Protein AF-A0A368A7V1-F1 (afdb_monomer)

Solvent-accessible surface area (backbone atoms only — not comparable to full-atom values): 6087 Å² total; per-residue (Å²): 142,86,86,88,81,95,68,60,64,60,69,52,50,70,74,50,60,69,47,70,36,59,71,45,79,46,79,65,86,60,65,97,82,53,88,59,87,85,63,78,80,60,58,68,64,45,52,52,50,50,59,45,27,36,20,72,69,13,39,41,37,38,50,47,78,51,71,45,83,82,46,60,83,95,41,72,86,51,70,79,44,78,48,80,45,72,48,79,46,68,39,73,62,84,129

Radius of gyration: 16.62 Å; Cα contacts (8 Å, |Δi|>4): 127; chains: 1; bounding box: 41×28×48 Å

Nearest PDB structures (foldseek):
  6pbd-assembly1_B  TM=6.576E-01  e=1.079E-03  Caulobacter vibrioides
  8s9o-assembly1_B  TM=6.210E-01  e=6.680E-04  Adineta vaga
  8ys9-assembly1_A  TM=6.866E-01  e=5.747E-02  Rubellimicrobium thermophilum DSM 16684
  5fcd-assembly1_A  TM=6.919E-01  e=1.308E-01  Escherichia coli
  5fcd-assembly2_B  TM=6.861E-01  e=1.308E-01  Escherichia coli

Foldseek 3Di:
DDDDDDDDQLVVLVVAQFQQDQEAEDDADAAPLDDPPPDHDPVVSNVVSCLRNHHQQGKYWYKDKDFDQPDDPVPRNDTPDIDIDIDIDGRHDPD

Secondary structure (DSSP, 8-state):
--S---S-HHHHHHTSPTT-EEEEEE----TTTS--TT----HHHHHHHHHHHEEEEEEEEEEEEEEE----GGGTT--SEEEEEEEEEE-PPP-

Mean predicted aligned error: 6.61 Å

pLDDT: mean 85.34, std 13.5, range [46.84, 97.81]

Structure (mmCIF, N/CA/C/O backbone):
data_AF-A0A368A7V1-F1
#
_entry.id   AF-A0A368A7V1-F1
#
loop_
_atom_site.group_PDB
_atom_site.id
_atom_site.type_symbol
_atom_site.label_atom_id
_atom_site.label_alt_id
_atom_site.label_comp_id
_atom_site.label_asym_id
_atom_site.label_entity_id
_atom_site.label_seq_id
_atom_site.pdbx_PDB_ins_code
_atom_site.Cartn_x
_atom_site.Cartn_y
_atom_site.Cartn_z
_atom_site.occupancy
_atom_site.B_iso_or_equiv
_atom_site.auth_seq_id
_atom_site.auth_comp_id
_atom_site.auth_asym_id
_atom_site.auth_atom_id
_atom_site.pdbx_PDB_model_num
ATOM 1 N N . MET A 1 1 ? -12.101 -12.794 7.213 1.00 66.69 1 MET A N 1
ATOM 2 C CA . MET A 1 1 ? -11.888 -13.153 5.797 1.00 66.69 1 MET A CA 1
ATOM 3 C C . MET A 1 1 ? -10.666 -14.033 5.748 1.00 66.69 1 MET A C 1
ATOM 5 O O . MET A 1 1 ? -9.629 -13.611 6.238 1.00 66.69 1 MET A O 1
ATOM 9 N N . GLU A 1 2 ? -10.798 -15.234 5.204 1.00 87.12 2 GLU A N 1
ATOM 10 C CA . GLU A 1 2 ? -9.676 -16.144 4.967 1.00 87.12 2 GLU A CA 1
ATOM 11 C C . GLU A 1 2 ? -9.732 -16.568 3.496 1.00 87.12 2 GLU A C 1
ATOM 13 O O . GLU A 1 2 ? -10.823 -16.668 2.930 1.00 87.12 2 GLU A O 1
ATOM 18 N N . GLY A 1 3 ? -8.576 -16.735 2.854 1.00 92.12 3 GLY A N 1
ATOM 19 C CA . GLY A 1 3 ? -8.482 -17.170 1.457 1.00 92.12 3 GLY A CA 1
ATOM 20 C C . GLY A 1 3 ? -7.618 -16.279 0.562 1.00 92.12 3 GLY A C 1
ATOM 21 O O . GLY A 1 3 ? -7.155 -15.212 0.965 1.00 92.12 3 GLY A O 1
ATOM 22 N N . LEU A 1 4 ? -7.410 -16.754 -0.668 1.00 94.69 4 LEU A N 1
ATOM 23 C CA . LEU A 1 4 ? -6.718 -16.054 -1.748 1.00 94.69 4 LEU A CA 1
ATOM 24 C C . LEU A 1 4 ? -7.752 -15.527 -2.744 1.00 94.69 4 LEU A C 1
ATOM 26 O O . LEU A 1 4 ? -8.578 -16.290 -3.241 1.00 94.69 4 LEU A O 1
ATOM 30 N N . TYR A 1 5 ? -7.674 -14.239 -3.059 1.00 93.75 5 TYR A N 1
ATOM 31 C CA . TYR A 1 5 ? -8.635 -13.562 -3.923 1.00 93.75 5 TYR A CA 1
ATOM 32 C C . TYR A 1 5 ? -7.919 -13.029 -5.164 1.00 93.75 5 TYR A C 1
ATOM 34 O O . TYR A 1 5 ? -6.931 -12.304 -5.053 1.00 93.75 5 TYR A O 1
ATOM 42 N N . VAL A 1 6 ? -8.418 -13.387 -6.350 1.00 96.06 6 VAL A N 1
ATOM 43 C CA . VAL A 1 6 ? -7.931 -12.852 -7.629 1.00 96.06 6 VAL A CA 1
ATOM 44 C C . VAL A 1 6 ? -8.785 -11.644 -7.986 1.00 96.06 6 VAL A C 1
ATOM 46 O O . VAL A 1 6 ? -9.932 -11.791 -8.400 1.00 96.06 6 VAL A O 1
ATOM 49 N N . ALA A 1 7 ? -8.245 -10.445 -7.788 1.00 94.00 7 ALA A N 1
ATOM 50 C CA . ALA A 1 7 ? -8.971 -9.201 -8.010 1.00 94.00 7 ALA A CA 1
ATOM 51 C C . ALA A 1 7 ? -8.023 -8.037 -8.318 1.00 94.00 7 ALA A C 1
ATOM 53 O O . ALA A 1 7 ? -6.836 -8.071 -7.993 1.00 94.00 7 ALA A O 1
ATOM 54 N N . ASN A 1 8 ? -8.576 -6.967 -8.893 1.00 94.19 8 ASN A N 1
ATOM 55 C CA . ASN A 1 8 ? -7.914 -5.668 -8.872 1.00 94.19 8 ASN A CA 1
ATOM 56 C C . ASN A 1 8 ? -7.851 -5.171 -7.416 1.00 94.19 8 ASN A C 1
ATOM 58 O O . ASN A 1 8 ? -8.885 -5.076 -6.754 1.00 94.19 8 ASN A O 1
ATOM 62 N N . CYS A 1 9 ? -6.651 -4.864 -6.917 1.00 94.62 9 CYS A N 1
ATOM 63 C CA . CYS A 1 9 ? -6.4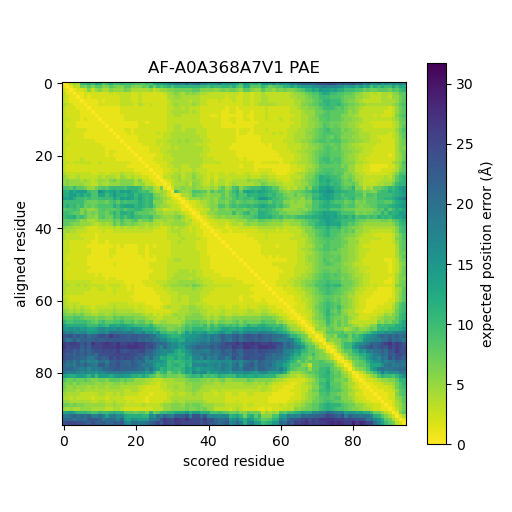35 -4.575 -5.498 1.00 94.62 9 CYS A CA 1
ATOM 64 C C . CYS A 1 9 ? -7.198 -3.339 -5.001 1.00 94.62 9 CYS A C 1
ATOM 66 O O . CYS A 1 9 ? -7.726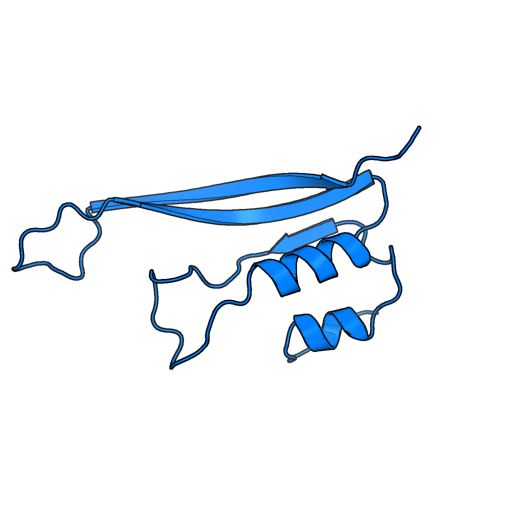 -3.386 -3.897 1.00 94.62 9 CYS A O 1
ATOM 68 N N . ILE A 1 10 ? -7.319 -2.283 -5.813 1.00 95.62 10 ILE A N 1
ATOM 69 C CA . ILE A 1 10 ? -8.072 -1.067 -5.463 1.00 95.62 10 ILE A CA 1
ATOM 70 C C . ILE A 1 10 ? -9.549 -1.423 -5.273 1.00 95.62 10 ILE A C 1
ATOM 72 O O . ILE A 1 10 ? -10.124 -1.176 -4.219 1.00 95.62 10 ILE A O 1
ATOM 76 N N . HIS A 1 11 ? -10.149 -2.099 -6.256 1.00 96.56 11 HIS A N 1
ATOM 77 C CA . HIS A 1 11 ? -1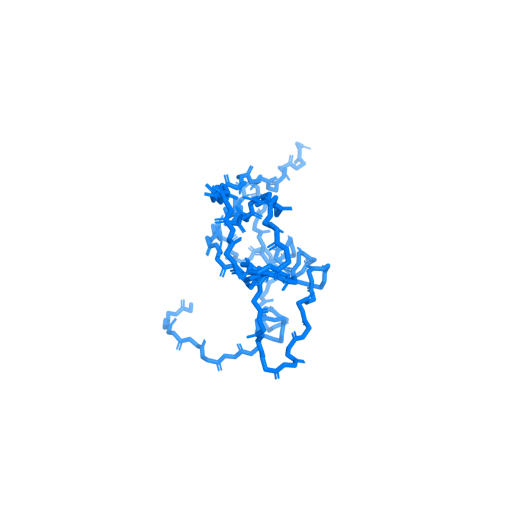1.557 -2.498 -6.182 1.00 96.56 11 HIS A CA 1
ATOM 78 C C . HIS A 1 11 ? -11.823 -3.465 -5.028 1.00 96.56 11 HIS A C 1
ATOM 80 O O . HIS A 1 11 ? -12.866 -3.379 -4.388 1.00 96.56 11 HIS A O 1
ATOM 86 N N . TYR A 1 12 ? -10.890 -4.377 -4.749 1.00 96.62 12 TYR A N 1
ATOM 87 C CA . TYR A 1 12 ? -11.021 -5.306 -3.635 1.00 96.62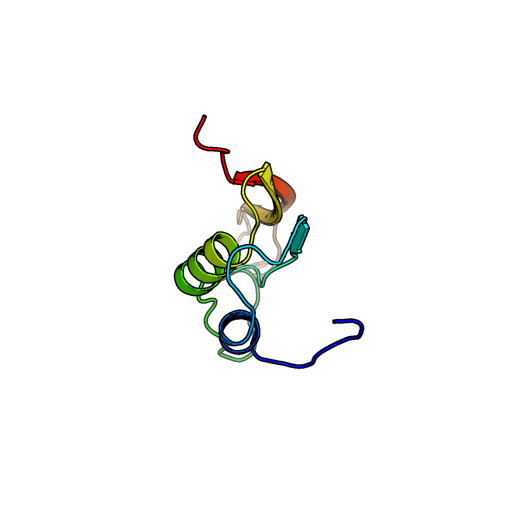 12 TYR A CA 1
ATOM 88 C C . TYR A 1 12 ? -10.937 -4.584 -2.286 1.00 96.62 12 TYR A C 1
ATOM 90 O O . TYR A 1 12 ? -11.811 -4.780 -1.442 1.00 96.62 12 TYR A O 1
ATOM 98 N N . MET A 1 13 ? -9.950 -3.700 -2.101 1.00 96.81 13 MET A N 1
ATOM 99 C CA . MET A 1 13 ? -9.836 -2.889 -0.887 1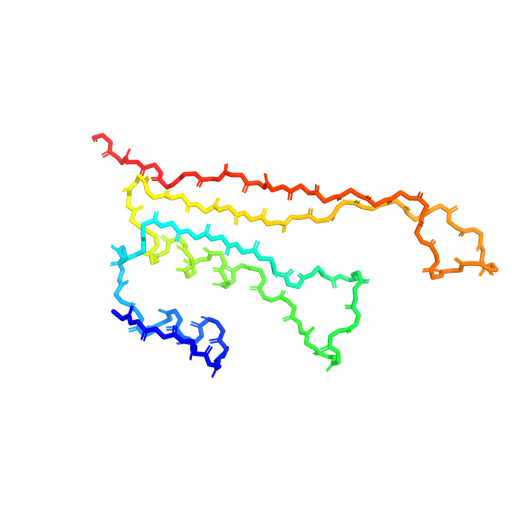.00 96.81 13 MET A CA 1
ATOM 100 C C . MET A 1 13 ? -11.078 -2.025 -0.671 1.00 96.81 13 MET A C 1
ATOM 102 O O . MET A 1 13 ? -11.574 -2.014 0.449 1.00 96.81 13 ME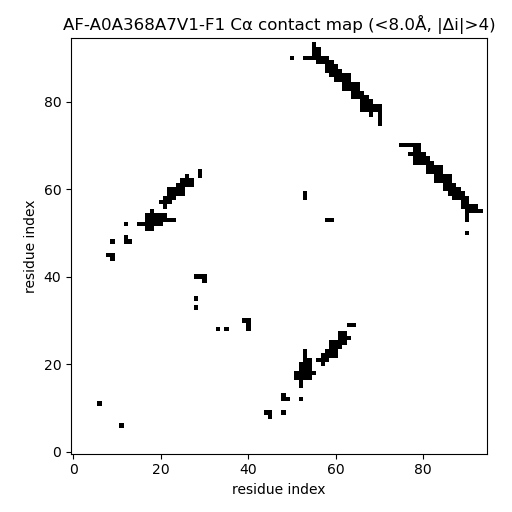T A O 1
ATOM 106 N N . ASN A 1 14 ? -11.668 -1.431 -1.716 1.00 96.44 14 ASN A N 1
ATOM 107 C CA . ASN A 1 14 ? -12.915 -0.653 -1.620 1.00 96.44 14 ASN A CA 1
ATOM 108 C C . ASN A 1 14 ? -14.090 -1.421 -0.982 1.00 96.44 14 ASN A C 1
ATOM 110 O O . ASN A 1 14 ? -15.009 -0.804 -0.452 1.00 96.44 14 ASN A O 1
ATOM 114 N N . THR A 1 15 ? -14.089 -2.759 -1.029 1.00 96.31 15 THR A N 1
ATOM 115 C CA . THR A 1 15 ? -15.123 -3.590 -0.379 1.00 96.31 15 THR A CA 1
ATOM 116 C C . THR A 1 15 ? -14.839 -3.878 1.097 1.00 96.31 15 THR A C 1
ATOM 118 O O . THR A 1 15 ? -15.706 -4.382 1.812 1.00 96.31 15 THR A O 1
ATOM 121 N N . MET A 1 16 ? -13.625 -3.581 1.563 1.00 96.81 16 MET A N 1
ATOM 122 C CA . MET A 1 16 ? -13.205 -3.793 2.941 1.00 96.81 16 MET A CA 1
ATOM 123 C C . MET A 1 16 ? -13.627 -2.626 3.839 1.00 96.81 16 MET A C 1
ATOM 125 O O . MET A 1 16 ? -13.537 -1.469 3.415 1.00 96.81 16 MET A O 1
ATOM 129 N N . PRO A 1 17 ? -14.005 -2.894 5.102 1.00 97.81 17 PRO A N 1
ATOM 130 C CA . PRO A 1 17 ? -14.200 -1.841 6.091 1.00 97.81 17 PRO A CA 1
ATOM 131 C C . PRO A 1 17 ? -12.922 -1.024 6.323 1.00 97.81 17 PRO A C 1
ATOM 133 O O . PRO A 1 17 ? -11.809 -1.538 6.197 1.00 97.81 17 PRO A O 1
ATOM 136 N N . ASP A 1 18 ? -13.089 0.232 6.724 1.00 97.69 18 ASP A N 1
ATOM 137 C CA . ASP A 1 18 ? -11.987 1.058 7.219 1.00 97.69 18 ASP A CA 1
ATOM 138 C C . ASP A 1 18 ? -11.320 0.382 8.422 1.00 97.69 18 ASP A C 1
ATOM 140 O O . ASP A 1 18 ? -11.980 -0.286 9.222 1.00 97.69 18 ASP A O 1
ATOM 144 N N . GLU A 1 19 ? -10.005 0.566 8.559 1.00 97.25 19 GLU A N 1
ATOM 145 C CA . GLU A 1 19 ? -9.248 0.101 9.725 1.00 97.25 19 GLU A CA 1
ATOM 146 C C . GLU A 1 19 ? -9.488 -1.389 10.064 1.00 97.25 19 GLU A C 1
ATOM 148 O O . GLU A 1 19 ? -9.571 -1.789 11.227 1.00 97.25 19 GLU A O 1
ATOM 153 N N . CYS A 1 20 ? -9.602 -2.257 9.055 1.00 96.94 20 CYS A N 1
ATOM 154 C CA . CYS A 1 20 ? -9.795 -3.692 9.261 1.00 96.94 20 CYS A CA 1
ATOM 155 C C . CYS A 1 20 ? -8.488 -4.502 9.217 1.00 96.94 20 CYS A C 1
ATOM 157 O O . CYS A 1 20 ? -8.446 -5.617 9.742 1.00 96.94 20 CYS A O 1
ATOM 159 N N . VAL A 1 21 ? -7.409 -3.947 8.654 1.00 97.00 21 VAL A N 1
ATOM 160 C CA . VAL A 1 21 ? -6.122 -4.627 8.442 1.00 97.00 21 VAL A CA 1
ATOM 161 C C . VAL A 1 21 ? -5.091 -4.200 9.488 1.00 97.00 21 VAL A C 1
ATOM 163 O O . VAL A 1 21 ? -4.850 -3.016 9.704 1.00 97.00 21 VAL A O 1
ATOM 166 N N . ASN A 1 22 ? -4.452 -5.171 10.145 1.00 96.12 22 ASN A N 1
ATOM 167 C CA . ASN A 1 22 ? -3.392 -4.909 11.125 1.00 96.12 22 ASN A CA 1
ATOM 168 C C . ASN A 1 22 ? -2.015 -4.700 10.471 1.00 96.12 22 ASN A C 1
ATOM 170 O O . ASN A 1 22 ? -1.269 -3.815 10.883 1.00 96.12 22 ASN A O 1
ATOM 174 N N . TRP A 1 23 ? -1.690 -5.520 9.470 1.00 96.50 23 TRP A N 1
ATOM 175 C CA . TRP A 1 23 ? -0.385 -5.544 8.813 1.00 96.50 23 TRP A CA 1
ATOM 176 C C . TRP A 1 23 ? -0.568 -5.762 7.315 1.00 96.50 23 TRP A C 1
ATOM 178 O O . TRP A 1 23 ? -1.350 -6.622 6.909 1.00 96.50 23 TRP A O 1
ATOM 188 N N . VAL A 1 24 ? 0.179 -5.017 6.507 1.00 97.06 24 VAL A N 1
ATOM 189 C CA . VAL A 1 24 ? 0.284 -5.222 5.061 1.00 97.06 24 VAL A CA 1
ATOM 190 C C . VAL A 1 24 ? 1.735 -5.507 4.720 1.00 97.06 24 VAL A C 1
ATOM 192 O O . VAL A 1 24 ? 2.631 -4.792 5.159 1.00 97.06 24 VAL A O 1
ATOM 195 N N . VAL A 1 25 ? 1.956 -6.527 3.896 1.00 96.25 25 VAL A N 1
ATOM 196 C CA . VAL A 1 25 ? 3.243 -6.798 3.255 1.00 96.25 25 VAL A CA 1
ATOM 197 C C . VAL A 1 25 ? 2.985 -6.844 1.760 1.00 96.25 25 VAL A C 1
ATOM 199 O O . VAL A 1 25 ? 2.166 -7.642 1.307 1.00 96.25 25 VAL A O 1
ATOM 202 N N . THR A 1 26 ? 3.630 -5.961 1.001 1.00 93.94 26 THR A N 1
ATOM 203 C CA . THR A 1 26 ? 3.366 -5.814 -0.433 1.00 93.94 26 THR A CA 1
ATOM 204 C C . THR A 1 26 ? 4.641 -5.760 -1.269 1.00 93.94 26 THR A C 1
ATOM 206 O O . THR A 1 26 ? 5.642 -5.146 -0.895 1.00 93.94 26 THR A O 1
ATOM 209 N N . LEU A 1 27 ? 4.561 -6.420 -2.425 1.00 90.81 27 LEU A N 1
ATOM 210 C CA . LEU A 1 27 ? 5.546 -6.457 -3.505 1.00 90.81 27 LEU A CA 1
ATOM 211 C C . LEU A 1 27 ? 4.848 -5.918 -4.767 1.00 90.81 27 LEU A C 1
ATOM 213 O O . LEU A 1 27 ? 4.398 -6.706 -5.602 1.00 90.81 27 LEU A O 1
ATOM 217 N N . PRO A 1 28 ? 4.623 -4.597 -4.858 1.00 87.81 28 PRO A N 1
ATOM 218 C CA . PRO A 1 28 ? 3.866 -4.005 -5.954 1.00 87.81 28 PRO A CA 1
ATOM 219 C C . PRO A 1 28 ? 4.652 -4.064 -7.274 1.00 87.81 28 PRO A C 1
ATOM 221 O O . PRO A 1 28 ? 5.872 -4.246 -7.265 1.00 87.81 28 PRO A O 1
ATOM 224 N N . PRO A 1 29 ? 3.979 -3.862 -8.420 1.00 84.50 29 PRO A N 1
ATOM 225 C CA . PRO A 1 29 ? 4.653 -3.659 -9.693 1.00 84.50 29 PRO A CA 1
ATOM 226 C C . PRO A 1 29 ? 5.686 -2.530 -9.603 1.00 84.50 29 PRO A C 1
ATOM 228 O O . PRO A 1 29 ? 5.362 -1.413 -9.206 1.00 84.50 29 PRO A O 1
ATOM 231 N N . TYR A 1 30 ? 6.932 -2.816 -9.977 1.00 78.88 30 TYR A N 1
ATOM 232 C CA . TYR A 1 30 ? 7.953 -1.783 -10.147 1.00 78.88 30 TYR A CA 1
ATOM 233 C C . TYR A 1 30 ? 7.701 -1.018 -11.448 1.00 78.88 30 TYR A C 1
ATOM 235 O O . TYR A 1 30 ? 7.876 -1.626 -12.496 1.00 78.88 30 TYR A O 1
ATOM 243 N N . ASP A 1 31 ? 7.325 0.259 -11.332 1.00 73.31 31 ASP A N 1
ATOM 244 C CA . ASP A 1 31 ? 6.939 1.248 -12.364 1.00 73.31 31 ASP A CA 1
ATOM 245 C C . ASP A 1 31 ? 7.491 1.018 -13.798 1.00 73.31 31 ASP A C 1
ATOM 247 O O . ASP A 1 31 ? 7.160 0.026 -14.442 1.00 73.31 31 ASP A O 1
ATOM 251 N N . ASP A 1 32 ? 8.373 1.882 -14.311 1.00 70.75 32 ASP A N 1
ATOM 252 C CA . ASP A 1 32 ? 8.947 1.761 -15.667 1.00 70.75 32 ASP A CA 1
ATOM 253 C C . ASP A 1 32 ? 10.016 0.656 -15.797 1.00 70.75 32 ASP A C 1
ATOM 255 O O . ASP A 1 32 ? 10.701 0.512 -16.813 1.00 70.75 32 ASP A O 1
ATOM 259 N N . LEU A 1 33 ? 10.209 -0.126 -14.735 1.00 68.75 33 LEU A N 1
ATOM 260 C CA . LEU A 1 33 ? 11.240 -1.154 -14.660 1.00 68.75 33 LEU A CA 1
ATOM 261 C C . LEU A 1 33 ? 10.871 -2.437 -15.398 1.00 68.75 33 LEU A C 1
ATOM 263 O O . LEU A 1 33 ? 11.764 -3.185 -15.814 1.00 68.75 33 LEU A O 1
ATOM 267 N N . ARG A 1 34 ? 9.573 -2.726 -15.515 1.00 72.25 34 ARG A N 1
ATOM 268 C CA . ARG A 1 34 ? 9.049 -3.927 -16.166 1.00 72.25 34 ARG A CA 1
ATOM 269 C C . ARG A 1 34 ? 7.824 -3.562 -16.993 1.00 72.25 34 ARG A C 1
ATOM 271 O O . ARG A 1 34 ? 6.968 -2.815 -16.540 1.00 72.25 34 ARG A O 1
ATOM 278 N N . ASP A 1 35 ? 7.719 -4.146 -18.182 1.00 77.38 35 ASP A N 1
ATOM 279 C CA . ASP A 1 35 ? 6.486 -4.074 -18.960 1.00 77.38 35 ASP A CA 1
ATOM 280 C C . ASP A 1 35 ? 5.466 -5.056 -18.373 1.00 77.38 35 ASP A C 1
ATOM 282 O O . ASP A 1 35 ? 5.682 -6.271 -18.352 1.00 77.38 35 ASP A O 1
ATOM 286 N N . TYR A 1 36 ? 4.356 -4.517 -17.876 1.00 78.88 36 TYR A N 1
ATOM 287 C CA . TYR A 1 36 ? 3.219 -5.285 -17.376 1.00 78.88 36 TYR A CA 1
ATOM 288 C C . TYR A 1 36 ? 2.081 -5.333 -18.406 1.00 78.88 36 TYR A C 1
ATOM 290 O O . TYR A 1 36 ? 0.911 -5.206 -18.051 1.00 78.88 36 TYR A O 1
ATOM 298 N N . ASN A 1 37 ? 2.414 -5.515 -19.688 1.00 82.75 37 ASN A N 1
ATOM 299 C CA . ASN A 1 37 ? 1.466 -5.656 -20.798 1.00 82.75 37 ASN A CA 1
ATOM 300 C C . ASN A 1 37 ? 0.452 -4.499 -20.864 1.00 82.75 37 ASN A C 1
ATOM 302 O O . ASN A 1 37 ? -0.756 -4.716 -20.978 1.00 82.75 37 ASN A O 1
ATOM 306 N N . GLY A 1 38 ? 0.941 -3.261 -20.750 1.00 80.50 38 GLY A N 1
ATOM 307 C CA . GLY A 1 38 ? 0.103 -2.056 -20.784 1.00 80.50 38 GLY A CA 1
ATOM 308 C C . GLY A 1 38 ? -0.615 -1.713 -19.472 1.00 80.50 38 GLY A C 1
ATOM 309 O O . GLY A 1 38 ? -1.442 -0.801 -19.452 1.00 80.50 38 GLY A O 1
ATOM 310 N N . TYR A 1 39 ? -0.316 -2.405 -18.369 1.00 82.50 39 TYR A N 1
ATOM 311 C CA . TYR A 1 39 ? -0.778 -2.000 -17.041 1.00 82.50 39 TYR A CA 1
ATOM 312 C C . TYR A 1 39 ? -0.054 -0.734 -16.560 1.00 82.50 39 TYR A C 1
ATOM 314 O O . TYR A 1 39 ? 1.172 -0.678 -16.540 1.00 82.50 39 TYR A O 1
ATOM 322 N N . SER A 1 40 ? -0.829 0.255 -16.108 1.00 85.00 40 SER A N 1
ATOM 323 C CA . SER A 1 40 ? -0.322 1.467 -15.461 1.00 85.00 40 SER A CA 1
ATOM 324 C C . SER A 1 40 ? -0.367 1.298 -13.946 1.00 85.00 40 SER A C 1
ATOM 326 O O . SER A 1 40 ? -1.433 1.053 -13.374 1.00 85.00 40 SER A O 1
ATOM 328 N N . PHE A 1 41 ? 0.774 1.467 -13.279 1.00 88.44 41 PHE A N 1
ATOM 329 C CA . PHE A 1 41 ? 0.839 1.366 -11.827 1.00 88.44 41 PHE A CA 1
ATOM 330 C C . PHE A 1 41 ? 0.236 2.607 -11.149 1.00 88.44 41 PHE A C 1
ATOM 332 O O . PHE A 1 41 ? 0.825 3.682 -11.115 1.00 88.44 41 PHE A O 1
ATOM 339 N N . LYS A 1 42 ? -0.969 2.455 -10.590 1.00 91.31 42 LYS A N 1
ATOM 340 C CA . LYS A 1 42 ? -1.720 3.524 -9.912 1.00 91.31 42 LYS A CA 1
ATOM 341 C C . LYS A 1 42 ? -1.293 3.688 -8.449 1.00 91.31 42 LYS A C 1
ATOM 343 O O . LYS A 1 42 ? -2.053 3.359 -7.539 1.00 91.31 42 LYS A O 1
ATOM 348 N N . PHE A 1 43 ? -0.067 4.160 -8.223 1.00 90.75 43 PHE A N 1
ATOM 349 C CA . PHE A 1 43 ? 0.524 4.266 -6.882 1.00 90.75 43 PHE A CA 1
ATOM 350 C C . PHE A 1 43 ? -0.367 5.013 -5.876 1.00 90.75 43 PHE A C 1
ATOM 352 O O . PHE A 1 43 ? -0.664 4.471 -4.814 1.00 90.75 43 PHE A O 1
ATOM 359 N N . GLU A 1 44 ? -0.812 6.227 -6.214 1.00 92.81 44 GLU A N 1
ATOM 360 C CA . GLU A 1 44 ? -1.570 7.087 -5.293 1.00 92.81 44 GLU A CA 1
ATOM 361 C C . GLU A 1 44 ? -2.891 6.444 -4.851 1.00 92.81 44 GLU A C 1
ATOM 363 O O . GLU A 1 44 ? -3.181 6.395 -3.658 1.00 92.81 44 GLU A O 1
ATOM 368 N N . GLU A 1 45 ? -3.658 5.880 -5.791 1.00 95.19 45 GLU A N 1
ATOM 369 C CA . GLU A 1 45 ? -4.924 5.194 -5.490 1.00 95.19 45 GLU A CA 1
ATOM 370 C C . GLU A 1 45 ? -4.703 3.995 -4.554 1.00 95.19 45 GLU A C 1
ATOM 372 O O . GLU A 1 45 ? -5.451 3.798 -3.597 1.00 95.19 45 GLU A O 1
ATOM 377 N N . ILE A 1 46 ? -3.642 3.214 -4.786 1.00 95.31 46 ILE A N 1
ATOM 378 C CA . ILE A 1 46 ? -3.297 2.066 -3.937 1.00 95.31 46 ILE A CA 1
ATOM 379 C C . ILE A 1 46 ? -2.883 2.532 -2.536 1.00 95.31 46 ILE A C 1
ATOM 381 O O . ILE A 1 46 ? -3.312 1.940 -1.546 1.00 95.31 46 ILE A O 1
ATOM 385 N N . ALA A 1 47 ? -2.056 3.575 -2.436 1.00 94.31 47 ALA A N 1
ATOM 386 C CA . ALA A 1 47 ? -1.582 4.102 -1.160 1.00 94.31 47 ALA A CA 1
ATOM 387 C C . ALA A 1 47 ? -2.730 4.665 -0.305 1.00 94.31 47 ALA A C 1
ATOM 389 O O . ALA A 1 47 ? -2.768 4.416 0.903 1.00 94.31 47 ALA A O 1
ATOM 390 N N . LEU A 1 48 ? -3.683 5.371 -0.926 1.00 95.81 48 LEU A N 1
ATOM 391 C CA . LEU A 1 48 ? -4.873 5.900 -0.255 1.00 95.81 48 LEU A CA 1
ATOM 392 C C . LEU A 1 48 ? -5.751 4.780 0.310 1.00 95.81 48 LEU A C 1
ATOM 394 O O . LEU A 1 48 ? -6.111 4.816 1.489 1.00 95.81 48 LEU A O 1
ATOM 398 N N . GLU A 1 49 ? -6.032 3.751 -0.491 1.00 97.50 49 GLU A N 1
ATOM 399 C CA . GLU A 1 49 ? -6.830 2.612 -0.034 1.00 97.50 49 GLU A CA 1
ATOM 400 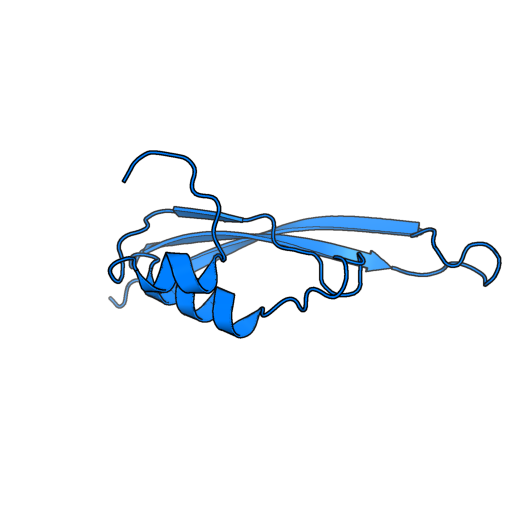C C . GLU A 1 49 ? -6.129 1.816 1.070 1.00 97.50 49 GLU A C 1
ATOM 402 O O . GLU A 1 49 ? -6.753 1.465 2.072 1.00 97.50 49 GLU A O 1
ATOM 407 N N . LEU A 1 50 ? -4.813 1.608 0.960 1.00 96.75 50 LEU A N 1
ATOM 408 C CA . LEU A 1 50 ? -4.026 0.981 2.023 1.00 96.75 50 LEU A CA 1
ATOM 409 C C . LEU A 1 50 ? -4.085 1.774 3.328 1.00 96.75 50 LEU A C 1
ATOM 411 O O . LEU A 1 50 ? -4.280 1.187 4.392 1.00 96.75 50 LEU A O 1
ATOM 415 N N . TYR A 1 51 ? -3.944 3.099 3.262 1.00 95.56 51 TYR A N 1
ATOM 416 C CA . TYR A 1 51 ? -4.039 3.954 4.442 1.00 95.56 51 TYR A CA 1
ATOM 417 C C . TYR A 1 51 ? -5.425 3.879 5.099 1.00 95.56 51 TYR A C 1
ATOM 419 O O . TYR A 1 51 ? -5.526 3.882 6.332 1.00 95.56 51 TYR A O 1
ATOM 427 N N . ARG A 1 52 ? -6.493 3.777 4.297 1.00 97.56 52 ARG A N 1
ATOM 428 C CA . ARG A 1 52 ? -7.872 3.623 4.778 1.00 97.56 52 ARG A CA 1
ATOM 429 C C . ARG A 1 52 ? -8.079 2.292 5.505 1.00 97.56 52 ARG A C 1
ATOM 431 O O . ARG A 1 52 ? -8.574 2.287 6.632 1.00 97.56 52 ARG A O 1
ATOM 438 N N . VAL A 1 53 ? -7.674 1.171 4.903 1.00 97.75 53 VAL A N 1
ATOM 439 C CA . VAL A 1 53 ? -7.916 -0.168 5.479 1.00 97.75 53 VAL A CA 1
ATOM 440 C C . VAL A 1 53 ? -6.964 -0.522 6.626 1.00 97.75 53 VAL A C 1
ATOM 442 O O . VAL A 1 53 ? -7.306 -1.354 7.465 1.00 97.75 53 VAL A O 1
ATOM 445 N N . ILE A 1 54 ? -5.781 0.097 6.705 1.00 97.75 54 ILE A N 1
ATOM 446 C CA . ILE A 1 54 ? -4.838 -0.088 7.817 1.00 97.75 54 ILE A CA 1
ATOM 447 C C . ILE A 1 54 ? -5.404 0.526 9.106 1.00 97.75 54 ILE A C 1
ATOM 449 O O . ILE A 1 54 ? -5.818 1.688 9.153 1.00 97.75 54 ILE A O 1
ATOM 453 N N . LYS A 1 55 ? -5.367 -0.250 10.190 1.00 97.12 55 LYS A N 1
ATOM 454 C CA . LYS A 1 55 ? -5.676 0.202 11.555 1.00 97.12 55 LYS A CA 1
ATOM 455 C C . LYS A 1 55 ? -4.701 1.271 12.033 1.00 97.12 55 LYS A C 1
ATOM 457 O O . LYS A 1 55 ? -3.527 1.244 11.676 1.00 97.12 55 LYS A O 1
ATOM 462 N N . LYS A 1 56 ? -5.141 2.161 12.927 1.00 95.94 56 LYS A N 1
ATOM 463 C CA . LYS A 1 56 ? -4.211 2.996 13.710 1.00 95.94 56 LYS A CA 1
ATOM 464 C C . LYS A 1 56 ? -3.245 2.105 14.496 1.00 95.94 56 LYS A C 1
ATOM 466 O O . LYS A 1 56 ? -3.659 1.138 15.132 1.00 95.94 56 LYS A O 1
ATOM 471 N N . GLY A 1 57 ? -1.957 2.418 14.438 1.00 94.75 57 GLY A N 1
ATOM 472 C CA . GLY A 1 57 ? -0.872 1.577 14.943 1.00 94.75 57 GLY A CA 1
ATOM 473 C C . GLY A 1 57 ? -0.526 0.384 14.041 1.00 94.75 57 GLY A C 1
ATOM 474 O O . GLY A 1 57 ? 0.422 -0.335 14.344 1.00 94.75 57 GLY A O 1
ATOM 475 N N . GLY A 1 58 ? -1.250 0.173 12.939 1.00 96.12 58 GLY A N 1
ATOM 476 C CA . GLY A 1 58 ? -0.944 -0.840 11.935 1.00 96.12 58 GLY A CA 1
ATOM 477 C C . GLY A 1 58 ? 0.242 -0.449 11.055 1.00 96.12 58 GLY A C 1
ATOM 478 O O . GLY A 1 58 ? 0.632 0.720 10.979 1.00 96.12 58 GLY A O 1
ATOM 479 N N . VAL A 1 59 ? 0.826 -1.446 10.393 1.00 96.19 59 VAL A N 1
ATOM 480 C CA . VAL A 1 59 ? 2.082 -1.294 9.646 1.00 96.19 59 VAL A CA 1
ATOM 481 C C . VAL A 1 59 ? 1.919 -1.740 8.200 1.00 96.19 59 VAL A C 1
ATOM 483 O O . VAL A 1 59 ? 1.330 -2.783 7.916 1.00 96.19 59 VAL A O 1
ATOM 486 N N . VAL A 1 60 ? 2.501 -0.961 7.293 1.00 96.81 60 VAL A N 1
ATOM 487 C CA . VAL A 1 60 ? 2.681 -1.308 5.886 1.00 96.81 60 VAL A CA 1
ATOM 488 C C . VAL A 1 60 ? 4.166 -1.530 5.635 1.00 96.81 60 VAL A C 1
ATOM 490 O O . VAL A 1 60 ? 4.986 -0.644 5.877 1.00 96.81 60 VAL A O 1
ATOM 493 N N . VAL A 1 61 ? 4.500 -2.712 5.131 1.00 96.62 61 VAL A N 1
ATOM 494 C CA . VAL A 1 61 ? 5.819 -3.054 4.605 1.00 96.62 61 VAL A CA 1
ATOM 495 C C . VAL A 1 61 ? 5.720 -3.065 3.087 1.00 96.62 61 VAL A C 1
ATOM 497 O O . VAL A 1 61 ? 4.995 -3.878 2.511 1.00 96.62 61 VAL A O 1
ATOM 500 N N . TRP A 1 62 ? 6.430 -2.147 2.445 1.00 94.94 62 TRP A N 1
ATOM 501 C CA . TRP A 1 62 ? 6.335 -1.890 1.016 1.00 94.94 62 TRP A CA 1
ATOM 502 C C . TRP A 1 62 ? 7.683 -2.107 0.338 1.00 94.94 62 TRP A C 1
ATOM 504 O O . TRP A 1 62 ? 8.655 -1.422 0.656 1.00 94.94 62 TRP A O 1
ATOM 514 N N . ASN A 1 63 ? 7.754 -3.037 -0.612 1.00 92.81 63 ASN A N 1
ATOM 515 C CA . ASN A 1 63 ? 8.972 -3.235 -1.389 1.00 92.81 63 ASN A CA 1
ATOM 516 C C . ASN A 1 63 ? 9.142 -2.142 -2.460 1.00 92.81 63 ASN A C 1
ATOM 518 O O . ASN A 1 63 ? 8.221 -1.855 -3.227 1.00 92.81 63 ASN A O 1
ATOM 522 N N . VAL A 1 64 ? 10.334 -1.549 -2.511 1.00 89.25 64 VAL A N 1
ATOM 523 C CA . VAL A 1 64 ? 10.793 -0.644 -3.564 1.00 89.25 64 VAL A CA 1
ATOM 524 C C . VAL A 1 64 ? 12.092 -1.158 -4.174 1.00 89.25 64 VAL A C 1
ATOM 526 O O . VAL A 1 64 ? 12.986 -1.631 -3.472 1.00 89.25 64 VAL A O 1
ATOM 529 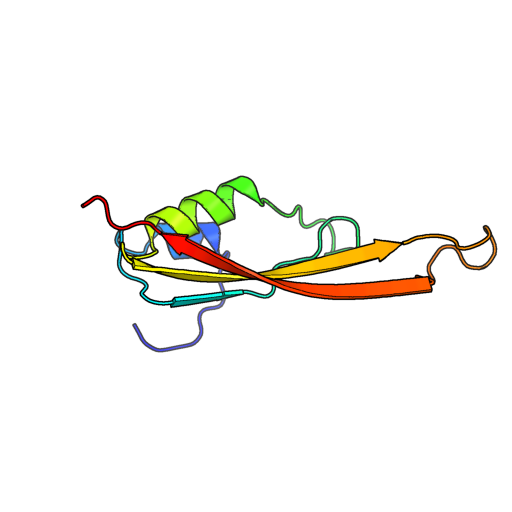N N . MET A 1 65 ? 12.229 -0.987 -5.486 1.00 85.12 65 MET A N 1
ATOM 530 C CA . MET A 1 65 ? 13.448 -1.310 -6.216 1.00 85.12 65 MET A CA 1
ATOM 531 C C . MET A 1 65 ? 14.144 -0.022 -6.654 1.00 85.12 65 MET A C 1
ATOM 533 O O . MET A 1 65 ? 13.551 0.815 -7.332 1.00 85.12 65 MET A O 1
ATOM 537 N N . ILE A 1 66 ? 15.416 0.123 -6.289 1.00 81.00 66 ILE A N 1
ATOM 538 C CA . ILE A 1 66 ? 16.281 1.213 -6.743 1.00 81.00 66 ILE A CA 1
ATOM 539 C C . ILE A 1 66 ? 17.297 0.628 -7.713 1.00 81.00 66 ILE A C 1
ATOM 541 O O . ILE A 1 66 ? 17.958 -0.373 -7.424 1.00 81.00 66 ILE A O 1
ATOM 545 N N . TYR A 1 67 ? 17.439 1.261 -8.870 1.00 76.75 67 TYR A N 1
ATOM 546 C CA . TYR A 1 67 ? 18.335 0.801 -9.915 1.00 76.75 67 TYR A CA 1
ATOM 547 C C . TYR A 1 67 ? 19.105 1.961 -10.532 1.00 76.75 67 TYR A C 1
ATOM 549 O O . TYR A 1 67 ? 18.634 3.096 -10.575 1.00 76.75 67 TYR A O 1
ATOM 557 N N . GLN A 1 68 ? 20.296 1.656 -11.040 1.00 70.06 68 GLN A N 1
ATOM 558 C CA . GLN A 1 68 ? 21.090 2.591 -11.828 1.00 70.06 68 GLN A CA 1
ATOM 559 C C . GLN A 1 68 ? 21.326 2.009 -13.220 1.00 70.06 68 GLN A C 1
ATOM 561 O O . GLN A 1 68 ? 21.853 0.900 -13.365 1.00 70.06 68 GLN A O 1
ATOM 566 N N . LYS A 1 69 ? 20.958 2.772 -14.252 1.00 65.94 69 LYS A N 1
ATOM 567 C CA . LYS A 1 69 ? 21.160 2.405 -15.654 1.00 65.94 69 LYS A CA 1
ATOM 568 C C . LYS A 1 69 ? 22.405 3.106 -16.204 1.00 65.94 69 LYS A C 1
ATOM 570 O O . LYS A 1 69 ? 22.313 4.207 -16.729 1.00 65.94 69 LYS A O 1
ATOM 575 N N . ASN A 1 70 ? 23.562 2.449 -16.093 1.00 64.44 70 ASN A N 1
ATOM 576 C CA . ASN A 1 70 ? 24.833 2.910 -16.676 1.00 64.44 70 ASN A CA 1
ATOM 577 C C . ASN A 1 70 ? 25.277 2.018 -17.846 1.00 64.44 70 ASN A C 1
ATOM 579 O O . ASN A 1 70 ? 26.457 1.694 -17.983 1.00 64.44 70 ASN A O 1
ATOM 583 N N . THR A 1 71 ? 24.337 1.544 -18.663 1.00 60.44 71 THR A N 1
ATOM 584 C CA . THR A 1 71 ? 24.647 0.613 -19.749 1.00 60.44 71 THR A CA 1
ATOM 585 C C . THR A 1 71 ? 24.911 1.342 -21.071 1.00 60.44 71 THR A C 1
ATOM 587 O O . THR A 1 71 ? 24.051 2.098 -21.525 1.00 60.44 71 THR A O 1
ATOM 590 N N . PRO A 1 72 ? 26.068 1.107 -21.731 1.00 62.16 72 PRO A N 1
ATOM 591 C CA . PRO A 1 72 ? 26.302 1.556 -23.104 1.00 62.16 72 PRO A CA 1
ATOM 592 C C . PRO A 1 72 ? 25.201 1.032 -24.035 1.00 62.16 72 PRO A C 1
ATOM 594 O O . PRO A 1 72 ? 24.645 -0.037 -23.778 1.00 62.16 72 PRO A O 1
ATOM 597 N N . SER A 1 73 ? 24.915 1.739 -25.135 1.00 63.69 73 SER A N 1
ATOM 598 C CA . SER A 1 73 ? 23.784 1.454 -26.044 1.00 63.69 73 SER A CA 1
ATOM 599 C C . SER A 1 73 ? 23.671 -0.014 -26.487 1.00 63.69 73 SER A C 1
ATOM 601 O O . SER A 1 73 ? 22.570 -0.516 -26.683 1.00 63.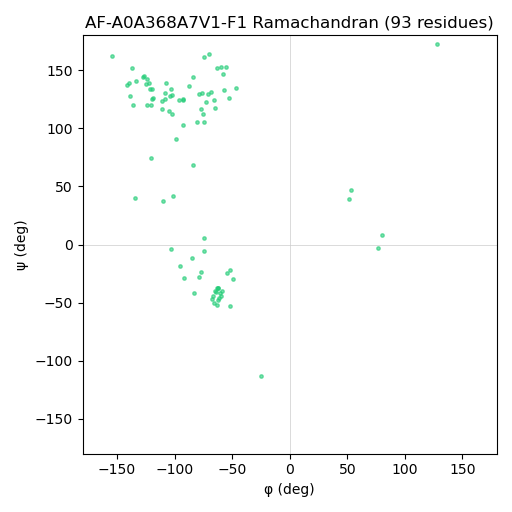69 73 SER A O 1
ATOM 603 N N . MET A 1 74 ? 24.795 -0.733 -26.561 1.00 60.50 74 MET A N 1
ATOM 604 C CA . MET A 1 74 ? 24.875 -2.151 -26.934 1.00 60.50 74 MET A CA 1
ATOM 605 C C . MET A 1 74 ? 24.391 -3.141 -25.849 1.00 60.50 74 MET A C 1
ATOM 607 O O . MET A 1 74 ? 24.333 -4.340 -26.106 1.00 60.50 74 MET A O 1
ATOM 611 N N . ARG A 1 75 ? 24.054 -2.676 -24.635 1.00 60.84 75 ARG A N 1
ATOM 612 C CA . ARG A 1 75 ? 23.477 -3.471 -23.529 1.00 60.84 75 ARG A CA 1
ATOM 613 C C . ARG A 1 75 ? 22.290 -2.752 -22.872 1.00 60.84 75 ARG A C 1
ATOM 615 O O . ARG A 1 75 ? 22.138 -2.792 -21.656 1.00 60.84 75 ARG A O 1
ATOM 622 N N . SER A 1 76 ? 21.438 -2.100 -23.663 1.00 60.81 76 SER A N 1
ATOM 623 C CA . SER A 1 76 ? 20.346 -1.221 -23.200 1.00 60.81 76 SER A CA 1
ATOM 624 C C . SER A 1 76 ? 19.385 -1.814 -22.155 1.00 60.81 76 SER A C 1
ATOM 626 O O . SER A 1 76 ? 18.727 -1.048 -21.449 1.00 60.81 76 SER A O 1
ATOM 628 N N . ASN A 1 77 ? 19.295 -3.146 -22.060 1.00 62.66 77 ASN A N 1
ATOM 629 C CA . ASN A 1 77 ? 18.375 -3.863 -21.169 1.00 62.66 77 ASN A CA 1
ATOM 630 C C . ASN A 1 77 ? 19.054 -4.448 -19.917 1.00 62.66 77 ASN A C 1
ATOM 632 O O . ASN A 1 77 ? 18.372 -5.032 -19.081 1.00 62.66 77 ASN A O 1
ATOM 636 N N . ALA A 1 78 ? 20.380 -4.331 -19.776 1.00 60.31 78 ALA A N 1
ATOM 637 C CA . ALA A 1 78 ? 21.083 -4.824 -18.594 1.00 60.31 78 ALA A CA 1
ATOM 638 C C . ALA A 1 78 ? 21.225 -3.706 -17.551 1.00 60.31 78 ALA A C 1
ATOM 640 O O . ALA A 1 78 ? 21.764 -2.635 -17.834 1.00 60.31 78 ALA A O 1
ATOM 641 N N . TYR A 1 79 ? 20.750 -3.962 -16.336 1.00 63.44 79 TYR A N 1
ATOM 642 C CA . TYR A 1 79 ? 20.948 -3.087 -15.185 1.00 63.44 79 TYR A CA 1
ATOM 643 C C . TYR A 1 79 ? 22.262 -3.451 -14.490 1.00 63.44 79 TYR A C 1
ATOM 645 O O . TYR A 1 79 ? 22.578 -4.628 -14.332 1.00 63.44 79 TYR A O 1
ATOM 653 N N . THR A 1 80 ? 23.052 -2.449 -14.104 1.00 62.50 80 THR A N 1
ATOM 654 C CA . THR A 1 80 ? 24.371 -2.669 -13.485 1.00 62.50 80 THR A CA 1
ATOM 655 C C . THR A 1 80 ? 24.314 -2.731 -11.962 1.00 62.50 80 THR A C 1
ATOM 657 O O . THR A 1 80 ? 25.125 -3.431 -11.373 1.00 62.50 80 THR A O 1
ATOM 660 N N . ASN A 1 81 ? 23.351 -2.045 -11.335 1.00 64.75 81 ASN A N 1
ATOM 661 C CA . ASN A 1 81 ? 23.069 -2.119 -9.899 1.00 64.75 81 ASN A CA 1
ATOM 662 C C . ASN A 1 81 ? 21.552 -2.136 -9.685 1.00 64.75 81 ASN A C 1
ATOM 664 O O . ASN A 1 81 ? 20.862 -1.247 -10.189 1.00 64.75 81 ASN A O 1
ATOM 668 N N . CYS A 1 82 ? 21.063 -3.116 -8.926 1.00 72.94 82 CYS A N 1
ATOM 669 C CA . CYS A 1 82 ? 19.668 -3.257 -8.522 1.00 72.94 82 CYS A CA 1
ATOM 670 C C . CYS A 1 82 ? 19.624 -3.629 -7.039 1.00 72.94 82 CYS A C 1
ATOM 672 O O . CYS A 1 82 ? 20.156 -4.669 -6.657 1.00 72.94 82 CYS A O 1
ATOM 674 N N . TYR A 1 83 ? 18.993 -2.789 -6.227 1.00 82.75 83 TYR A N 1
ATOM 675 C CA . TYR A 1 83 ? 18.784 -3.031 -4.805 1.00 82.75 83 TYR A CA 1
ATOM 676 C C . TYR A 1 83 ? 17.288 -3.017 -4.516 1.00 82.75 83 TYR A C 1
ATOM 678 O O . TYR A 1 83 ? 16.578 -2.116 -4.963 1.00 82.75 83 TYR A O 1
ATOM 686 N N . GLU A 1 84 ? 16.822 -4.006 -3.765 1.00 86.38 84 GLU A N 1
ATOM 687 C CA . GLU A 1 84 ? 15.456 -4.042 -3.252 1.00 86.38 84 GLU A CA 1
ATOM 688 C C . GLU A 1 84 ? 15.467 -3.660 -1.774 1.00 86.38 84 GLU A C 1
ATOM 690 O O . GLU A 1 84 ? 16.286 -4.150 -0.993 1.00 86.38 84 GLU A O 1
ATOM 695 N N . PHE A 1 85 ? 14.552 -2.777 -1.395 1.00 89.38 85 PHE A N 1
ATOM 696 C CA . PHE A 1 85 ? 14.382 -2.305 -0.030 1.00 89.38 85 PHE A CA 1
ATOM 697 C C . PHE A 1 85 ? 12.935 -2.495 0.393 1.00 89.38 85 PHE A C 1
ATOM 699 O O . PHE A 1 85 ? 12.016 -2.306 -0.397 1.00 89.38 85 PHE A O 1
ATOM 706 N N . MET A 1 86 ? 12.724 -2.814 1.664 1.00 93.12 86 MET A N 1
ATOM 707 C CA . MET A 1 86 ? 11.399 -2.778 2.268 1.00 93.12 86 MET A CA 1
ATOM 708 C C . MET A 1 86 ? 11.279 -1.512 3.106 1.00 93.12 86 MET A C 1
ATOM 710 O O . MET A 1 86 ? 11.949 -1.370 4.128 1.00 93.12 86 MET A O 1
ATOM 714 N N . LEU A 1 87 ? 10.430 -0.589 2.664 1.00 92.38 87 LEU A N 1
ATOM 715 C CA . LEU A 1 87 ? 10.052 0.579 3.442 1.00 92.38 87 LEU A CA 1
ATOM 716 C C . LEU A 1 87 ? 9.002 0.161 4.470 1.00 92.38 87 LEU A C 1
ATOM 718 O O . LEU A 1 87 ? 8.013 -0.487 4.127 1.00 92.38 87 LEU A O 1
ATOM 722 N N . VAL A 1 88 ? 9.228 0.516 5.732 1.00 93.94 88 VAL A N 1
ATOM 723 C CA . VAL A 1 88 ? 8.330 0.179 6.839 1.00 93.94 88 VAL A CA 1
ATOM 724 C C . VAL A 1 88 ? 7.678 1.460 7.334 1.00 93.94 88 VAL A C 1
ATOM 726 O O . VAL A 1 88 ? 8.358 2.359 7.826 1.00 93.94 88 VAL A O 1
ATOM 729 N N . HIS A 1 89 ? 6.357 1.533 7.210 1.00 92.38 89 HIS A N 1
ATOM 730 C CA . HIS A 1 89 ? 5.560 2.685 7.617 1.00 92.38 89 HIS A CA 1
ATOM 731 C C . HIS A 1 89 ? 4.507 2.273 8.640 1.00 92.38 89 HIS A C 1
ATOM 733 O O . HIS A 1 89 ? 3.855 1.242 8.492 1.00 92.38 89 HIS A O 1
ATOM 739 N N . ASN A 1 90 ? 4.315 3.100 9.663 1.00 93.19 90 ASN A N 1
ATOM 740 C CA . ASN A 1 90 ? 3.250 2.939 10.645 1.00 93.19 90 ASN A CA 1
ATOM 741 C C . ASN A 1 90 ? 2.177 4.011 10.430 1.00 93.19 90 ASN A C 1
ATOM 743 O O . ASN A 1 90 ? 2.502 5.172 10.177 1.00 93.19 90 ASN A O 1
ATOM 747 N N . LYS A 1 91 ? 0.900 3.636 10.551 1.00 93.19 91 LYS A N 1
ATOM 748 C CA . LYS A 1 91 ? -0.187 4.614 10.641 1.00 93.19 91 LYS A CA 1
ATOM 749 C C . LYS A 1 91 ? -0.251 5.120 12.077 1.00 93.19 91 LYS A C 1
ATOM 751 O O . LYS A 1 91 ? -0.740 4.401 12.945 1.00 93.19 91 LYS A O 1
ATOM 756 N N . ASN A 1 92 ? 0.223 6.346 12.299 1.00 85.44 92 ASN A N 1
ATOM 757 C CA . ASN A 1 92 ? 0.264 6.964 13.624 1.00 85.44 92 ASN A CA 1
ATOM 758 C C . ASN A 1 92 ? -1.069 6.800 14.367 1.00 85.44 92 ASN A C 1
ATOM 760 O O . ASN A 1 92 ? -2.151 7.033 13.815 1.00 85.44 92 ASN A O 1
ATOM 764 N N . GLN A 1 93 ? -0.982 6.425 15.640 1.00 62.06 93 GLN A N 1
ATOM 765 C CA . GLN A 1 93 ? -2.081 6.623 16.572 1.00 62.06 93 GLN A CA 1
ATOM 766 C C . GLN A 1 93 ? -2.124 8.126 16.869 1.00 62.06 93 GLN A C 1
ATOM 768 O O . GLN A 1 93 ? -1.108 8.700 17.250 1.00 62.06 93 GLN A O 1
ATOM 773 N N . MET A 1 94 ? -3.255 8.788 16.612 1.00 51.28 94 MET A N 1
ATOM 774 C CA . MET A 1 94 ? -3.482 10.084 17.254 1.00 51.28 94 MET A CA 1
ATOM 775 C C . MET A 1 94 ? -3.590 9.786 18.750 1.00 51.28 94 MET A C 1
ATOM 777 O O . MET A 1 94 ? -4.446 8.978 19.120 1.00 51.28 94 MET A O 1
ATOM 781 N N . GLU A 1 95 ? -2.664 10.339 19.534 1.00 46.84 95 GLU A N 1
ATOM 782 C CA . GLU A 1 95 ? -2.717 10.341 21.002 1.00 46.84 95 GLU A CA 1
ATOM 783 C C . GLU A 1 95 ? -4.014 10.985 21.510 1.00 46.84 95 GLU A C 1
ATOM 785 O O . GLU A 1 95 ? -4.489 11.956 20.870 1.00 46.84 95 GLU A O 1
#

Sequence (95 aa):
MEGLYVANCIHYMNTMPDECVNWVVTLPPYDDLRDYNGYSFKFEEIALELYRVIKKGGVVVWNVMIYQKNTPSMRSNAYTNCYEFMLVHNKNQME